Protein AF-A0A0D1W4M5-F1 (afdb_monomer_lite)

pLDDT: mean 88.67, std 14.99, range [39.12, 98.06]

Second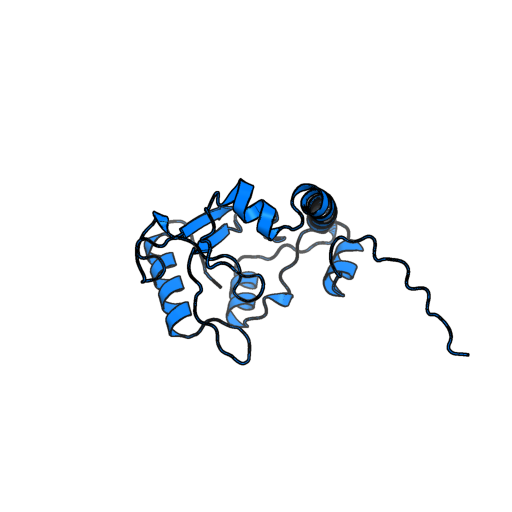ary structure (DSSP, 8-state):
-----------SSSPPPHHHHHHHHS-STT--PBPHHHHHHHHHTT-GGG----HHHHHHHHHHHHHHHHHHSSHHHHIIIIII-PPBPTT-BTTTB--B--S-SSTTS-GGGEEEEE-SS--SB-TT---EEEEESSPPPB-TTT-PBPHHHHHHHHHHHHHHPPTT------

Organism: NCBI:txid1016849

Foldseek 3Di:
DDDDPPDDPDPFLDDADPLLVVQLVDALVPDDAAEPVNVVVCVVVVVCVPFAAHNVLSVVCRVVQVVCCVVQVGPVSCCCVPPVVFDFDPPADPVNHGAGDDPDPQPPPDPNFKDKAFDPRHTRHDPPDTDIDIGGNDDADADPPPRHGDPVSLVSVVVNVVVPDDPPDDDDDD

Structure (mmCIF, N/CA/C/O backbone):
data_AF-A0A0D1W4M5-F1
#
_entry.id   AF-A0A0D1W4M5-F1
#
loop_
_atom_site.group_PDB
_atom_site.id
_atom_site.type_symbol
_atom_site.label_atom_id
_atom_site.label_alt_id
_atom_site.label_comp_id
_atom_site.label_asym_id
_atom_site.label_entity_id
_atom_site.label_seq_id
_atom_site.pdbx_PDB_ins_code
_atom_site.Cartn_x
_atom_site.Cartn_y
_atom_site.Cartn_z
_atom_site.occupancy
_atom_site.B_iso_or_equiv
_atom_site.auth_seq_id
_atom_site.auth_comp_id
_atom_site.auth_asym_id
_atom_site.auth_atom_id
_atom_site.pdbx_PDB_model_num
ATOM 1 N N . MET A 1 1 ? 9.431 45.337 -8.593 1.00 39.44 1 MET A N 1
ATOM 2 C CA . MET A 1 1 ? 8.649 44.336 -9.345 1.00 39.44 1 MET A CA 1
ATOM 3 C C . MET A 1 1 ? 9.277 42.977 -9.088 1.00 39.44 1 MET A C 1
ATOM 5 O O . MET A 1 1 ? 10.440 42.833 -9.447 1.00 39.44 1 MET A O 1
ATOM 9 N N . PRO A 1 2 ? 8.619 42.029 -8.405 1.00 40.72 2 PRO A N 1
ATOM 10 C CA . PRO A 1 2 ? 9.127 40.668 -8.315 1.00 40.72 2 PRO A CA 1
ATOM 11 C C . PRO A 1 2 ? 8.703 39.878 -9.557 1.00 40.72 2 PRO A C 1
ATOM 13 O O . PRO A 1 2 ? 7.575 40.006 -10.024 1.00 40.72 2 PRO A O 1
ATOM 16 N N . LEU A 1 3 ? 9.644 39.100 -10.086 1.00 39.44 3 LEU A N 1
ATOM 17 C CA . LEU A 1 3 ? 9.468 38.177 -11.202 1.00 39.44 3 LEU A CA 1
ATOM 18 C C . LEU A 1 3 ? 8.456 37.084 -10.835 1.00 39.44 3 LEU A C 1
ATOM 20 O O . LEU A 1 3 ? 8.655 36.356 -9.865 1.00 39.44 3 LEU A O 1
ATOM 24 N N . GLU A 1 4 ? 7.396 36.958 -11.631 1.00 40.16 4 GLU A N 1
ATOM 25 C CA . GLU A 1 4 ? 6.516 35.793 -11.613 1.00 40.16 4 GLU A CA 1
ATOM 26 C C . GLU A 1 4 ? 7.251 34.607 -12.244 1.00 40.16 4 GLU A C 1
ATOM 28 O O . GLU A 1 4 ? 7.491 34.556 -13.451 1.00 40.16 4 GLU A O 1
ATOM 33 N N . THR A 1 5 ? 7.626 33.634 -11.420 1.00 41.09 5 THR A N 1
ATOM 34 C CA . THR A 1 5 ? 8.055 32.319 -11.888 1.00 41.09 5 THR A CA 1
ATOM 35 C C . THR A 1 5 ? 6.818 31.576 -12.385 1.00 41.09 5 THR A C 1
ATOM 37 O O . THR A 1 5 ? 6.045 31.026 -11.601 1.00 41.09 5 THR A O 1
ATOM 40 N N . THR A 1 6 ? 6.610 31.558 -13.700 1.00 45.56 6 THR A N 1
ATOM 41 C CA . THR A 1 6 ? 5.604 30.715 -14.352 1.00 45.56 6 THR A CA 1
ATOM 42 C C . THR A 1 6 ? 6.001 29.248 -14.191 1.00 45.56 6 THR A C 1
ATOM 44 O O . THR A 1 6 ? 6.715 28.681 -15.019 1.00 45.56 6 THR A O 1
ATOM 47 N N . GLY A 1 7 ? 5.577 28.627 -13.093 1.00 40.00 7 GLY A N 1
ATOM 48 C CA . GLY A 1 7 ? 5.644 27.183 -12.926 1.00 40.00 7 GLY A CA 1
ATOM 49 C C . GLY A 1 7 ? 4.631 26.531 -13.859 1.00 40.00 7 GLY A C 1
ATOM 50 O O . GLY A 1 7 ? 3.427 26.645 -13.643 1.00 40.00 7 GLY A O 1
ATOM 51 N N . THR A 1 8 ? 5.103 25.853 -14.903 1.00 39.12 8 THR A N 1
ATOM 52 C CA . THR A 1 8 ? 4.283 24.921 -15.688 1.00 39.12 8 THR A CA 1
ATOM 53 C C . THR A 1 8 ? 3.542 23.986 -14.726 1.00 39.12 8 THR A C 1
ATOM 55 O O . THR A 1 8 ? 4.200 23.386 -13.870 1.00 39.12 8 THR A O 1
ATOM 58 N N . PRO A 1 9 ? 2.207 23.836 -14.821 1.00 45.19 9 PRO A N 1
ATOM 59 C CA . PRO A 1 9 ? 1.496 22.902 -13.965 1.00 45.19 9 PRO A CA 1
ATOM 60 C C . PRO A 1 9 ? 2.049 21.501 -14.230 1.00 45.19 9 PRO A C 1
ATOM 62 O O . PRO A 1 9 ? 2.034 21.023 -15.364 1.00 45.19 9 PRO A O 1
ATOM 65 N N . SER A 1 10 ? 2.580 20.864 -13.185 1.00 51.84 10 SER A N 1
ATOM 66 C CA . SER A 1 10 ? 2.983 19.460 -13.236 1.00 51.84 10 SER A CA 1
ATOM 67 C C . SER A 1 10 ? 1.799 18.647 -13.761 1.00 51.84 10 SER A C 1
ATOM 69 O O . SER A 1 10 ? 0.766 18.565 -13.103 1.00 51.84 10 SER A O 1
ATOM 71 N N . SER A 1 11 ? 1.933 18.066 -14.954 1.00 69.25 11 SER A N 1
ATOM 72 C CA . SER A 1 11 ? 0.890 17.251 -15.593 1.00 69.25 11 SER A CA 1
ATOM 73 C C . SER A 1 11 ? 0.643 15.923 -14.870 1.00 69.25 11 SER A C 1
ATOM 75 O O . SER A 1 11 ? -0.335 15.230 -15.153 1.00 69.25 11 SER A O 1
ATOM 77 N N . ALA A 1 12 ? 1.521 15.556 -13.932 1.00 78.06 12 ALA A N 1
ATOM 78 C CA . ALA A 1 12 ? 1.387 14.356 -13.128 1.00 78.06 12 ALA A CA 1
ATOM 79 C C . ALA A 1 12 ? 0.307 14.534 -12.039 1.00 78.06 12 ALA A C 1
ATOM 81 O O . ALA A 1 12 ? 0.239 15.581 -11.394 1.00 78.06 12 ALA A O 1
ATOM 82 N N . PRO A 1 13 ? -0.505 13.497 -11.757 1.00 89.62 13 PRO A N 1
ATOM 83 C CA . PRO A 1 13 ? -1.575 13.567 -10.765 1.00 89.62 13 PRO A CA 1
ATOM 84 C C . PRO A 1 13 ? -1.067 13.736 -9.332 1.00 89.62 13 PRO A C 1
ATOM 86 O O . PRO A 1 13 ? -1.870 13.958 -8.432 1.00 89.62 13 PRO A O 1
ATOM 89 N N . PHE A 1 14 ? 0.230 13.588 -9.085 1.00 90.00 14 PHE A N 1
ATOM 90 C CA . PHE A 1 14 ? 0.903 13.797 -7.807 1.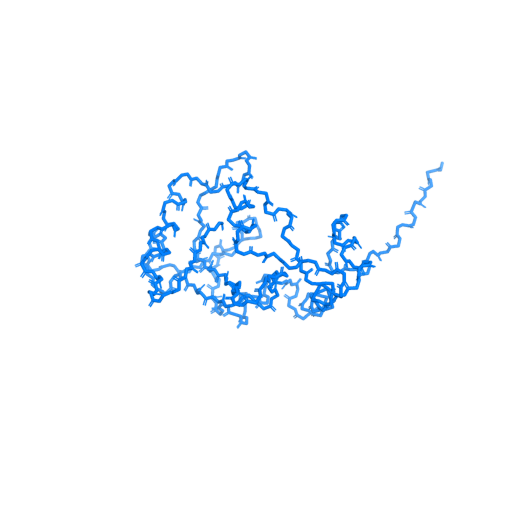00 90.00 14 PHE A CA 1
ATOM 91 C C . PHE A 1 14 ? 2.345 14.255 -8.061 1.00 90.00 14 PHE A C 1
ATOM 93 O O . PHE A 1 14 ? 2.848 14.139 -9.180 1.00 90.00 14 PHE A O 1
ATOM 100 N N . ALA A 1 15 ? 3.005 14.784 -7.029 1.00 92.56 15 ALA A N 1
ATOM 101 C CA . ALA A 1 15 ? 4.405 15.177 -7.119 1.00 92.56 15 ALA A CA 1
ATOM 102 C C . ALA A 1 15 ? 5.292 13.937 -7.295 1.00 92.56 15 ALA A C 1
ATOM 104 O O . ALA A 1 15 ? 5.259 13.032 -6.465 1.00 92.56 15 ALA A O 1
ATOM 105 N N . LEU A 1 16 ? 6.078 13.908 -8.370 1.00 93.38 16 LEU A N 1
ATOM 106 C CA . LEU A 1 16 ? 7.058 12.851 -8.604 1.00 93.38 16 LEU A CA 1
ATOM 107 C C . LEU A 1 16 ? 8.301 13.098 -7.743 1.00 93.38 16 LEU A C 1
ATOM 109 O O . LEU A 1 16 ? 8.823 14.220 -7.696 1.00 93.38 16 LEU A O 1
ATOM 113 N N . THR A 1 17 ? 8.801 12.052 -7.095 1.00 92.19 17 THR A N 1
ATOM 114 C CA . THR A 1 17 ? 10.086 12.068 -6.385 1.00 92.19 17 THR A CA 1
ATOM 115 C C . THR A 1 17 ? 11.261 12.028 -7.373 1.00 92.19 17 THR A C 1
ATOM 117 O O . THR A 1 17 ? 11.073 11.883 -8.583 1.00 92.19 17 THR A O 1
ATOM 120 N N . ALA A 1 18 ? 12.494 12.187 -6.876 1.00 93.00 18 ALA A N 1
ATOM 121 C CA . ALA A 1 18 ? 13.688 11.974 -7.702 1.00 93.00 18 ALA A CA 1
ATOM 122 C C . ALA A 1 18 ? 13.752 10.524 -8.209 1.00 93.00 18 ALA A C 1
ATOM 124 O O . ALA A 1 18 ? 13.918 10.301 -9.402 1.00 93.00 18 ALA A O 1
ATOM 125 N N . ILE A 1 19 ? 13.465 9.566 -7.323 1.00 92.25 19 ILE A N 1
ATOM 126 C CA . ILE A 1 19 ? 13.403 8.139 -7.646 1.00 92.25 19 ILE A CA 1
ATOM 127 C C . ILE A 1 19 ? 12.374 7.856 -8.746 1.00 92.25 19 ILE A C 1
ATOM 129 O O . ILE A 1 19 ? 12.673 7.110 -9.674 1.00 92.25 19 ILE A O 1
ATOM 133 N N . ASP A 1 20 ? 11.183 8.460 -8.677 1.00 94.50 20 ASP A N 1
ATOM 134 C CA . ASP A 1 20 ? 10.164 8.274 -9.718 1.00 94.50 20 ASP A CA 1
ATOM 135 C C . ASP A 1 20 ? 10.667 8.749 -11.084 1.00 94.50 20 ASP A C 1
ATOM 137 O O . ASP A 1 20 ? 10.429 8.091 -12.093 1.00 94.50 20 ASP A O 1
ATOM 141 N N . ARG A 1 21 ? 11.373 9.886 -11.130 1.00 95.50 21 ARG A N 1
ATOM 142 C CA . ARG A 1 21 ? 11.941 10.417 -12.377 1.00 95.50 21 ARG A CA 1
ATOM 143 C C . ARG A 1 21 ? 13.010 9.490 -12.949 1.00 95.50 21 ARG A C 1
ATOM 145 O O . ARG A 1 21 ? 12.976 9.234 -14.150 1.00 95.50 21 ARG A O 1
ATOM 152 N N . ASP A 1 22 ? 13.884 8.956 -12.101 1.00 95.31 22 ASP A N 1
ATOM 153 C CA . ASP A 1 22 ? 14.927 8.015 -12.519 1.00 95.31 22 ASP A CA 1
ATOM 154 C C . ASP A 1 22 ? 14.314 6.724 -13.081 1.00 95.31 22 ASP A C 1
ATOM 156 O O . ASP A 1 22 ? 14.700 6.262 -14.152 1.00 95.31 22 ASP A O 1
ATOM 160 N N . VAL A 1 23 ? 13.291 6.179 -12.412 1.00 96.38 23 VAL A N 1
ATOM 161 C CA . VAL A 1 23 ? 12.557 4.994 -12.890 1.00 96.38 23 VAL A CA 1
ATOM 162 C C . VAL A 1 23 ? 11.855 5.277 -14.218 1.00 96.38 23 VAL A C 1
ATOM 164 O O . VAL A 1 23 ? 11.873 4.442 -15.114 1.00 96.38 23 VAL A O 1
ATOM 167 N N . LEU A 1 24 ? 11.245 6.453 -14.387 1.00 96.81 24 LEU A N 1
ATOM 168 C CA . LEU A 1 24 ? 10.558 6.812 -15.633 1.00 96.81 24 LEU A CA 1
ATOM 169 C C . LEU A 1 24 ? 11.505 6.967 -16.831 1.00 96.81 24 LEU A C 1
ATOM 171 O O . LEU A 1 24 ? 11.058 6.769 -17.967 1.00 96.81 24 LEU A O 1
ATOM 175 N N . ALA A 1 25 ? 12.770 7.315 -16.581 1.00 96.81 25 ALA A N 1
ATOM 176 C CA . ALA A 1 25 ? 13.819 7.427 -17.592 1.00 96.81 25 ALA A CA 1
ATOM 177 C C . ALA A 1 25 ? 14.416 6.067 -18.009 1.00 96.81 25 ALA A C 1
ATOM 179 O O . ALA A 1 25 ? 15.118 5.999 -19.015 1.00 96.81 25 ALA A O 1
ATOM 180 N N . MET A 1 26 ? 14.121 5.000 -17.265 1.00 96.19 26 MET A N 1
ATOM 181 C CA . MET A 1 26 ? 14.622 3.644 -17.488 1.00 96.19 26 MET A CA 1
ATOM 182 C C . MET A 1 26 ? 13.713 2.838 -18.438 1.00 96.19 26 MET A C 1
ATOM 184 O O . MET A 1 26 ? 12.507 3.105 -18.555 1.00 96.19 26 MET A O 1
ATOM 188 N N . SER A 1 27 ? 14.285 1.840 -19.119 1.00 97.31 27 SER A N 1
ATOM 189 C CA . SER A 1 27 ? 13.528 0.790 -19.812 1.00 97.31 27 SER A CA 1
ATOM 190 C C . SER A 1 27 ? 13.169 -0.353 -18.850 1.00 97.31 27 SER A C 1
ATOM 192 O O . SER A 1 27 ? 13.805 -0.511 -17.813 1.00 97.31 27 SER A O 1
ATOM 194 N N . ASP A 1 28 ? 12.154 -1.162 -19.165 1.00 97.50 28 ASP A N 1
ATOM 195 C CA . ASP A 1 28 ? 11.851 -2.334 -18.328 1.00 97.50 28 ASP A CA 1
ATOM 196 C C . ASP A 1 28 ? 13.005 -3.358 -18.349 1.00 97.50 28 ASP A C 1
ATOM 198 O O . ASP A 1 28 ? 13.238 -4.013 -17.338 1.00 97.50 28 ASP A O 1
ATOM 202 N N . ASP A 1 29 ? 13.758 -3.449 -19.452 1.00 97.31 29 ASP A N 1
AT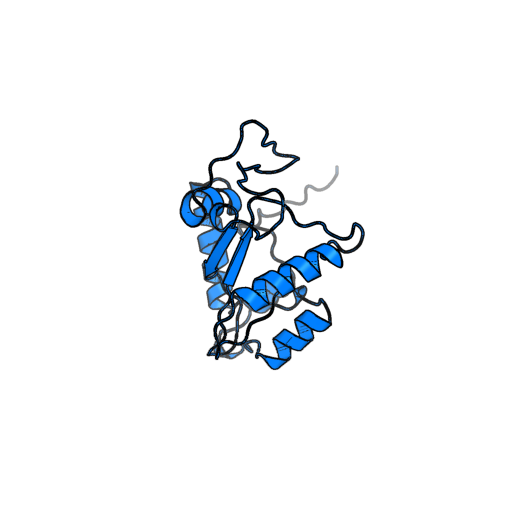OM 203 C CA . ASP A 1 29 ? 14.891 -4.377 -19.600 1.00 97.31 29 ASP A CA 1
ATOM 204 C C . ASP A 1 29 ? 16.063 -4.031 -18.663 1.00 97.31 29 ASP A C 1
ATOM 206 O O . ASP A 1 29 ? 16.799 -4.919 -18.235 1.00 97.31 29 ASP A O 1
ATOM 210 N N . ASP A 1 30 ? 16.216 -2.752 -18.308 1.00 96.50 30 ASP A N 1
ATOM 211 C CA . ASP A 1 30 ? 17.255 -2.274 -17.386 1.00 96.50 30 ASP A CA 1
ATOM 212 C C . ASP A 1 30 ? 16.813 -2.324 -15.909 1.00 96.50 30 ASP A C 1
ATOM 214 O O . ASP A 1 30 ? 17.590 -1.987 -15.009 1.00 96.50 30 ASP A O 1
ATOM 218 N N . PHE A 1 31 ? 15.559 -2.697 -15.632 1.00 97.06 31 PHE A N 1
ATOM 219 C CA . PHE A 1 31 ? 15.014 -2.687 -14.279 1.00 97.06 31 PHE A CA 1
ATOM 220 C C . PHE A 1 31 ? 15.364 -3.965 -13.511 1.00 97.06 31 PHE A C 1
ATOM 222 O O . PHE A 1 31 ? 15.075 -5.078 -13.945 1.00 97.06 31 PHE A O 1
ATOM 229 N N . HIS A 1 32 ? 15.917 -3.796 -12.307 1.00 95.88 32 HIS A N 1
ATOM 230 C CA . HIS A 1 32 ? 16.174 -4.895 -11.374 1.00 95.88 32 HIS A CA 1
ATOM 231 C C . HIS A 1 32 ? 14.971 -5.122 -10.440 1.00 95.88 32 HIS A C 1
ATOM 233 O O . HIS A 1 32 ? 14.694 -4.262 -9.594 1.00 95.88 32 HIS A O 1
ATOM 239 N N . PRO A 1 33 ? 14.243 -6.249 -10.562 1.00 96.81 33 PRO A N 1
ATOM 240 C CA . PRO A 1 33 ? 13.161 -6.577 -9.646 1.00 96.81 33 PRO A CA 1
ATOM 241 C C . PRO A 1 33 ? 13.682 -7.015 -8.277 1.00 96.81 33 PRO A C 1
ATOM 243 O O . PRO A 1 33 ? 14.589 -7.837 -8.181 1.00 96.81 33 PRO A O 1
ATOM 246 N N . GLN A 1 34 ? 13.031 -6.531 -7.218 1.00 97.12 34 GLN A N 1
ATOM 247 C CA . GLN A 1 34 ? 13.395 -6.861 -5.841 1.00 97.12 34 GLN A CA 1
ATOM 248 C C . GLN A 1 34 ? 13.170 -8.350 -5.562 1.00 97.12 34 GLN A C 1
ATOM 250 O O . GLN A 1 34 ? 12.049 -8.863 -5.682 1.00 97.12 34 GLN A O 1
ATOM 255 N N . THR A 1 35 ? 14.239 -9.039 -5.184 1.00 97.06 35 THR A N 1
ATOM 256 C CA . THR A 1 35 ? 14.220 -10.439 -4.758 1.00 97.06 35 THR A CA 1
ATOM 257 C C . THR A 1 35 ? 13.709 -10.574 -3.325 1.00 97.06 35 THR A C 1
ATOM 259 O O . THR A 1 35 ? 13.618 -9.607 -2.572 1.00 97.06 35 THR A O 1
ATOM 262 N N . TRP A 1 36 ? 13.384 -11.801 -2.917 1.00 95.56 36 TRP A N 1
ATOM 263 C CA . TRP A 1 36 ? 12.908 -12.067 -1.559 1.00 95.56 36 TRP A CA 1
ATOM 264 C C . TRP A 1 36 ? 13.932 -11.694 -0.479 1.00 95.56 36 TRP A C 1
ATOM 266 O O . TRP A 1 36 ? 13.569 -11.139 0.556 1.00 95.56 36 TRP A O 1
ATOM 276 N N . GLU A 1 37 ? 15.215 -11.959 -0.729 1.00 96.12 37 GLU A N 1
ATOM 277 C CA . GLU A 1 37 ? 16.293 -11.630 0.207 1.00 96.12 37 GLU A CA 1
ATOM 278 C C . GLU A 1 37 ? 16.486 -10.115 0.345 1.00 96.12 37 GLU A C 1
ATOM 280 O O . GLU A 1 37 ? 16.574 -9.608 1.463 1.00 96.12 37 GLU A O 1
ATOM 285 N N . GLU A 1 38 ? 16.454 -9.378 -0.769 1.00 96.19 38 GLU A N 1
ATOM 286 C CA . GLU A 1 38 ? 16.528 -7.911 -0.754 1.00 96.19 38 GLU A CA 1
ATOM 287 C C . GLU A 1 38 ? 15.333 -7.296 -0.022 1.00 96.19 38 GLU A C 1
ATOM 289 O O . GLU A 1 38 ? 15.510 -6.382 0.779 1.00 96.19 38 GLU A O 1
ATOM 294 N N . LEU A 1 39 ? 14.119 -7.825 -0.224 1.00 95.69 39 LEU A N 1
ATOM 295 C CA . LEU A 1 39 ? 12.934 -7.363 0.503 1.00 95.69 39 LEU A CA 1
ATOM 296 C C . LEU A 1 39 ? 13.084 -7.541 2.016 1.00 95.69 39 LEU A C 1
ATOM 298 O O . LEU A 1 39 ? 12.798 -6.604 2.760 1.00 95.69 39 LEU A O 1
ATOM 302 N N . LYS A 1 40 ? 13.567 -8.702 2.480 1.00 93.19 40 LYS A N 1
ATOM 303 C CA . LYS A 1 40 ? 13.826 -8.926 3.912 1.00 93.19 40 LYS A CA 1
ATOM 304 C C . LYS A 1 40 ? 14.824 -7.912 4.465 1.00 93.19 40 LYS A C 1
ATOM 306 O O . LYS A 1 40 ? 14.601 -7.381 5.551 1.00 93.19 40 LYS A O 1
ATOM 311 N N . GLN A 1 41 ? 15.885 -7.611 3.718 1.00 95.50 41 GLN A N 1
ATOM 312 C CA . GLN A 1 41 ? 16.867 -6.607 4.123 1.00 95.50 41 GLN A CA 1
ATOM 313 C C . GLN A 1 41 ? 16.254 -5.199 4.183 1.00 95.50 41 GLN A C 1
ATOM 315 O O . GLN A 1 41 ? 16.397 -4.513 5.192 1.00 95.50 41 GLN A O 1
ATOM 320 N N . ILE A 1 42 ? 15.513 -4.790 3.149 1.00 93.88 42 ILE A N 1
ATOM 321 C CA . ILE A 1 42 ? 14.838 -3.485 3.085 1.00 93.88 42 ILE A CA 1
ATOM 322 C C . ILE A 1 42 ? 13.894 -3.289 4.277 1.00 93.88 42 ILE A C 1
ATOM 324 O O . ILE A 1 42 ? 13.864 -2.207 4.870 1.00 93.88 42 ILE A O 1
ATOM 328 N N . ILE A 1 43 ? 13.132 -4.329 4.627 1.00 89.81 43 ILE A N 1
ATOM 329 C CA . ILE A 1 43 ? 12.210 -4.315 5.767 1.00 89.81 43 ILE A CA 1
ATOM 330 C C . ILE A 1 43 ? 12.990 -4.228 7.083 1.00 89.81 43 ILE A C 1
ATOM 332 O O . ILE A 1 43 ? 12.672 -3.381 7.915 1.00 89.81 43 ILE A O 1
ATOM 336 N N . ALA A 1 44 ? 14.038 -5.040 7.256 1.00 89.44 44 ALA A N 1
ATOM 337 C CA . ALA A 1 44 ? 14.873 -5.023 8.459 1.00 89.44 44 ALA A CA 1
ATOM 338 C C . ALA A 1 44 ? 15.546 -3.657 8.696 1.00 89.44 44 ALA A C 1
ATOM 340 O O . ALA A 1 44 ? 15.693 -3.221 9.837 1.00 89.44 44 ALA A O 1
ATOM 341 N N . GLU A 1 45 ? 15.916 -2.956 7.624 1.00 90.69 45 GLU A N 1
ATOM 342 C CA . GLU A 1 45 ? 16.506 -1.613 7.673 1.00 90.69 45 GLU A CA 1
ATOM 343 C C . GLU A 1 45 ? 15.455 -0.490 7.771 1.00 90.69 45 GLU A C 1
ATOM 345 O O . GLU A 1 45 ? 15.811 0.683 7.921 1.00 90.69 45 GLU A O 1
ATOM 350 N N . ASN A 1 46 ? 14.162 -0.823 7.685 1.00 86.75 46 ASN A N 1
ATOM 351 C CA . ASN A 1 46 ? 13.051 0.121 7.544 1.00 86.75 46 ASN A CA 1
ATOM 352 C C . ASN A 1 46 ? 13.301 1.158 6.422 1.00 86.75 46 ASN A C 1
ATOM 354 O O . ASN A 1 46 ? 13.007 2.350 6.555 1.00 86.75 46 ASN A O 1
ATOM 358 N N . ASN A 1 47 ? 13.881 0.709 5.304 1.00 90.12 47 ASN A N 1
ATOM 359 C CA . ASN A 1 47 ? 14.233 1.546 4.156 1.00 90.12 47 ASN A CA 1
ATOM 360 C C . ASN A 1 47 ? 13.218 1.395 3.014 1.00 90.12 47 ASN A C 1
ATOM 362 O O . ASN A 1 47 ? 13.565 1.218 1.847 1.00 90.12 47 ASN A O 1
ATOM 366 N N . LEU A 1 48 ? 11.929 1.490 3.338 1.00 90.25 48 LEU A N 1
ATOM 367 C CA . LEU A 1 48 ? 10.836 1.265 2.381 1.00 90.25 48 LEU A CA 1
ATOM 368 C C . LEU A 1 48 ? 10.857 2.233 1.182 1.00 90.25 48 LEU A C 1
ATOM 370 O O . LEU A 1 48 ? 10.224 1.974 0.161 1.00 90.25 48 LEU A O 1
ATOM 374 N N . SER A 1 49 ? 11.611 3.332 1.286 1.00 88.94 49 SER A N 1
ATOM 375 C CA . SER A 1 49 ? 11.767 4.348 0.240 1.00 88.94 49 SER A CA 1
ATOM 376 C C . SER A 1 49 ? 12.370 3.820 -1.069 1.00 88.94 49 SER A C 1
ATOM 378 O O . SER A 1 49 ? 12.175 4.430 -2.122 1.00 88.94 49 SER A O 1
ATOM 380 N N . VAL A 1 50 ? 13.080 2.686 -1.030 1.00 91.75 50 VAL A N 1
ATOM 381 C CA . VAL A 1 50 ? 13.711 2.086 -2.218 1.00 91.75 50 VAL A CA 1
ATOM 382 C C . VAL A 1 50 ? 12.779 1.161 -2.999 1.00 91.75 50 VAL A C 1
ATOM 384 O O . VAL A 1 50 ? 13.137 0.730 -4.097 1.00 91.75 50 VAL A O 1
ATOM 387 N N . LEU A 1 51 ? 11.592 0.855 -2.462 1.00 94.31 51 LEU A N 1
ATOM 388 C CA . LEU A 1 51 ? 10.603 0.017 -3.130 1.00 94.31 51 LEU A CA 1
ATOM 389 C C . LEU A 1 51 ? 9.988 0.780 -4.307 1.00 94.31 51 LEU A C 1
ATOM 391 O O . LEU A 1 51 ? 9.264 1.763 -4.145 1.00 94.31 51 LEU A O 1
ATOM 395 N N . LYS A 1 52 ? 10.295 0.313 -5.516 1.00 95.12 52 LYS A N 1
ATOM 396 C CA . LYS A 1 52 ? 9.919 0.951 -6.784 1.00 95.12 52 LYS A CA 1
ATOM 397 C C . LYS A 1 52 ? 8.963 0.063 -7.565 1.00 95.12 52 LYS A C 1
ATOM 399 O O . LYS A 1 52 ? 8.841 -1.128 -7.297 1.00 95.12 52 LYS A O 1
ATOM 404 N N . ARG A 1 53 ? 8.289 0.643 -8.554 1.00 96.69 53 ARG A N 1
ATOM 405 C CA . ARG A 1 53 ? 7.522 -0.100 -9.566 1.00 96.69 53 ARG A CA 1
ATOM 406 C C . ARG A 1 53 ? 8.373 -0.290 -10.814 1.00 96.69 53 ARG A C 1
ATOM 408 O O . ARG A 1 53 ? 9.267 0.521 -11.049 1.00 96.69 53 ARG A O 1
ATOM 415 N N . TRP A 1 54 ? 8.043 -1.293 -11.624 1.00 97.50 54 TRP A N 1
ATOM 416 C CA . TRP A 1 54 ? 8.560 -1.380 -12.990 1.00 97.50 54 TRP A CA 1
ATOM 417 C C . TRP A 1 54 ? 8.327 -0.053 -13.736 1.00 97.50 54 TRP A C 1
ATOM 419 O O . TRP A 1 54 ? 7.277 0.572 -13.522 1.00 97.50 54 TRP A O 1
ATOM 429 N N . PRO A 1 55 ? 9.236 0.392 -14.623 1.00 98.00 55 PRO A N 1
ATOM 430 C CA . PRO A 1 55 ? 9.061 1.631 -15.380 1.00 98.00 55 PRO A CA 1
ATOM 431 C C . PRO A 1 55 ? 7.726 1.695 -16.134 1.00 98.00 55 PRO A C 1
ATOM 433 O O . PRO A 1 55 ? 7.028 2.715 -16.082 1.00 98.00 55 PRO A O 1
ATOM 436 N N . SER A 1 56 ? 7.309 0.608 -16.789 1.00 97.88 56 SER A N 1
ATOM 437 C CA . SER A 1 56 ? 6.007 0.532 -17.465 1.00 97.88 56 SER A CA 1
ATOM 438 C C . SER A 1 56 ? 4.816 0.539 -16.502 1.00 97.88 56 SER A C 1
ATOM 440 O O . SER A 1 56 ? 3.780 1.135 -16.817 1.00 97.88 56 SER A O 1
ATOM 442 N N . ASP A 1 57 ? 4.936 -0.077 -15.325 1.00 97.88 57 ASP A N 1
ATOM 443 C CA . ASP A 1 57 ? 3.898 -0.041 -14.289 1.00 97.88 57 ASP A CA 1
ATOM 444 C C . ASP A 1 57 ? 3.763 1.355 -13.687 1.00 97.88 57 ASP A C 1
ATOM 446 O O . ASP A 1 57 ? 2.644 1.823 -13.494 1.00 97.88 57 ASP A O 1
ATOM 450 N N . LEU A 1 58 ? 4.869 2.068 -13.452 1.00 97.69 58 LEU A N 1
ATOM 451 C CA . LEU A 1 58 ? 4.833 3.441 -12.950 1.00 97.69 58 LEU A CA 1
ATOM 452 C C . LEU A 1 58 ? 4.143 4.382 -13.948 1.00 97.69 58 LEU A C 1
ATOM 454 O O . LEU A 1 58 ? 3.284 5.174 -13.554 1.00 97.69 58 LEU A O 1
ATOM 458 N N . LYS A 1 59 ? 4.438 4.255 -15.250 1.00 97.69 59 LYS A N 1
ATOM 459 C CA . LYS A 1 59 ? 3.757 5.014 -16.320 1.00 97.69 59 LYS A CA 1
ATOM 460 C C . LYS A 1 59 ? 2.249 4.745 -16.323 1.00 97.69 59 LYS A C 1
ATOM 462 O O . LYS A 1 59 ? 1.445 5.681 -16.361 1.00 97.69 59 LYS A O 1
ATOM 467 N N . ARG A 1 60 ? 1.856 3.471 -16.239 1.00 98.06 60 ARG A N 1
ATOM 468 C CA . ARG A 1 60 ? 0.447 3.057 -16.176 1.00 98.06 60 ARG A CA 1
ATOM 469 C C . ARG A 1 60 ? -0.236 3.549 -14.895 1.00 98.06 60 ARG A C 1
ATOM 471 O O . ARG A 1 60 ? -1.348 4.068 -14.976 1.00 98.06 60 ARG A O 1
ATOM 478 N N . TYR A 1 61 ? 0.445 3.484 -13.754 1.00 97.75 61 TYR A N 1
ATOM 479 C CA . TYR A 1 61 ? -0.052 3.961 -12.464 1.00 97.75 61 TYR A CA 1
ATOM 480 C C . TYR A 1 61 ? -0.292 5.470 -12.463 1.00 97.75 61 TYR A C 1
ATOM 482 O O . TYR A 1 61 ? -1.315 5.930 -11.956 1.00 97.75 61 TYR A O 1
ATOM 490 N N . ILE A 1 62 ? 0.616 6.249 -13.058 1.00 97.56 62 ILE A N 1
ATOM 491 C CA . ILE A 1 62 ? 0.461 7.699 -13.228 1.00 97.56 62 ILE A CA 1
ATOM 492 C C . ILE A 1 62 ? -0.785 7.999 -14.064 1.00 97.56 62 ILE A C 1
ATOM 494 O O . ILE A 1 62 ? -1.635 8.779 -13.635 1.00 97.56 62 ILE A O 1
ATOM 498 N N . LYS A 1 63 ? -0.946 7.344 -15.220 1.00 97.56 63 LYS A N 1
ATOM 499 C CA . LYS A 1 63 ? -2.135 7.529 -16.064 1.00 97.56 63 LYS A CA 1
ATOM 500 C C . LYS A 1 63 ? -3.421 7.178 -15.308 1.00 97.56 63 LYS A C 1
ATOM 502 O O . LYS A 1 63 ? -4.326 8.007 -15.212 1.00 97.56 63 LYS A O 1
ATOM 507 N N . TRP A 1 64 ? -3.467 5.989 -14.710 1.00 97.88 64 TRP A N 1
ATOM 508 C CA . TRP A 1 64 ? -4.615 5.522 -13.936 1.00 97.88 64 TRP A CA 1
ATOM 509 C C . TRP A 1 64 ? -4.936 6.445 -12.759 1.00 97.88 64 TRP A C 1
ATOM 511 O O . TRP A 1 64 ? -6.102 6.725 -12.488 1.00 97.88 64 TRP A O 1
ATOM 521 N N . SER A 1 65 ? -3.918 6.968 -12.074 1.00 97.25 65 SER A N 1
ATOM 522 C CA . SER A 1 65 ? -4.101 7.884 -10.948 1.00 97.25 65 SER A CA 1
ATOM 523 C C . SER A 1 65 ? -4.753 9.194 -11.387 1.00 97.25 65 SER A C 1
ATOM 525 O O . SER A 1 65 ? -5.599 9.719 -10.666 1.00 97.25 65 SER A O 1
ATOM 527 N N . ALA A 1 66 ? -4.399 9.722 -12.563 1.00 97.00 66 ALA A N 1
ATOM 528 C CA . ALA A 1 66 ? -5.019 10.928 -13.109 1.00 97.00 66 ALA A CA 1
ATOM 529 C C . ALA A 1 66 ? -6.497 10.699 -13.452 1.00 97.00 66 ALA A C 1
ATOM 531 O O . ALA A 1 66 ? -7.360 11.482 -13.048 1.00 97.00 66 ALA A O 1
ATOM 532 N N . GLU A 1 67 ? -6.800 9.589 -14.124 1.00 97.44 67 GLU A N 1
ATOM 533 C CA . GLU A 1 67 ? -8.168 9.192 -14.473 1.00 97.44 67 GLU A CA 1
ATOM 534 C C . GLU A 1 67 ? -9.017 8.939 -13.216 1.00 97.44 67 GLU A C 1
ATOM 536 O O . GLU A 1 67 ? -10.135 9.443 -13.092 1.00 97.44 67 GLU A O 1
ATOM 541 N N . THR A 1 68 ? -8.448 8.250 -12.226 1.00 97.69 68 THR A N 1
ATOM 542 C CA . THR A 1 68 ? -9.103 7.946 -10.949 1.00 97.69 68 THR A CA 1
ATOM 543 C C . THR A 1 68 ? -9.386 9.210 -10.149 1.00 97.69 68 THR A C 1
ATOM 545 O O . THR A 1 68 ? -10.490 9.375 -9.630 1.00 97.69 68 THR A O 1
ATOM 548 N N . LYS A 1 69 ? -8.435 10.149 -10.070 1.00 96.38 69 LYS A N 1
ATOM 549 C CA . LYS A 1 69 ? -8.664 11.440 -9.401 1.00 96.38 69 LYS A CA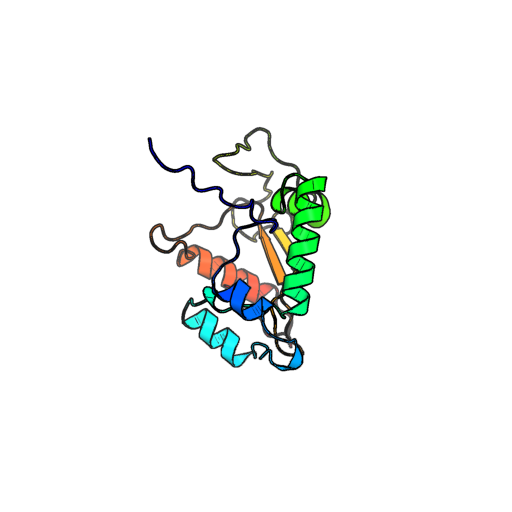 1
ATOM 550 C C . LYS A 1 69 ? -9.762 12.243 -10.090 1.00 96.38 69 LYS A C 1
ATOM 552 O O . LYS A 1 69 ? -10.596 12.816 -9.397 1.00 96.38 69 LYS A O 1
ATOM 557 N N . LYS A 1 70 ? -9.824 12.228 -11.424 1.00 96.50 70 LYS A N 1
ATOM 558 C CA . LYS A 1 70 ? -10.903 12.881 -12.178 1.00 96.50 70 LYS A CA 1
ATOM 559 C C . LYS A 1 70 ? -12.278 12.273 -11.869 1.00 96.50 70 LYS A C 1
ATOM 561 O O . LYS A 1 70 ? -13.238 13.018 -11.717 1.00 96.50 70 LYS A O 1
ATOM 566 N N . ALA A 1 71 ? -12.375 10.947 -11.763 1.00 97.50 71 ALA A N 1
ATOM 567 C CA . ALA A 1 71 ? -13.650 10.257 -11.546 1.00 97.50 71 ALA A CA 1
ATOM 568 C C . ALA A 1 71 ? -14.105 10.220 -10.071 1.00 97.50 71 ALA A C 1
ATOM 570 O O . ALA A 1 71 ? -15.298 10.292 -9.787 1.00 97.50 71 ALA A O 1
ATOM 571 N N . TYR A 1 72 ? -13.170 10.126 -9.122 1.00 96.38 72 TYR A N 1
ATOM 572 C CA . TYR A 1 72 ? -13.464 9.871 -7.703 1.00 96.38 72 TYR A CA 1
ATOM 573 C C . TYR A 1 72 ? -13.029 11.002 -6.760 1.00 96.38 72 TYR A C 1
ATOM 575 O O . TYR A 1 72 ? -13.250 10.923 -5.546 1.00 96.38 72 TYR A O 1
ATOM 583 N N . GLY A 1 73 ? -12.379 12.043 -7.282 1.00 94.88 73 GLY A N 1
ATOM 584 C CA . GLY A 1 73 ? -11.760 13.133 -6.522 1.00 94.88 73 GLY A CA 1
ATOM 585 C C . GLY A 1 73 ? -10.418 12.753 -5.887 1.00 94.88 73 GLY A C 1
ATOM 586 O O . GLY A 1 73 ? -9.519 13.583 -5.790 1.00 94.88 73 GLY A O 1
ATOM 587 N N . SER A 1 74 ? -10.237 11.494 -5.478 1.00 93.56 74 SER A N 1
ATOM 588 C CA . SER A 1 74 ? -8.980 10.991 -4.919 1.00 93.56 74 SER A CA 1
ATOM 589 C C . SER A 1 74 ? -8.853 9.471 -5.070 1.00 93.56 74 SER A C 1
ATOM 591 O O . SER A 1 74 ? -9.853 8.757 -5.172 1.00 93.56 74 SER A O 1
ATOM 593 N N . VAL A 1 75 ? -7.617 8.959 -5.044 1.00 94.12 75 VAL A N 1
ATOM 594 C CA . VAL A 1 75 ? -7.357 7.508 -5.006 1.00 94.12 75 VAL A CA 1
ATOM 595 C C . VAL A 1 75 ? -7.935 6.863 -3.732 1.00 94.12 75 VAL A C 1
ATOM 597 O O . VAL A 1 75 ? -8.625 5.854 -3.866 1.00 94.12 75 VAL A O 1
ATOM 600 N N . PRO A 1 76 ? -7.784 7.438 -2.516 1.00 92.94 76 PRO A N 1
ATOM 601 C CA . PRO A 1 76 ? -8.456 6.909 -1.324 1.00 92.94 76 PRO A CA 1
ATOM 602 C C . PRO A 1 76 ? -9.983 6.800 -1.460 1.00 92.94 76 PRO A C 1
ATOM 604 O O . PRO A 1 76 ? -10.574 5.824 -0.998 1.00 92.94 76 PRO A O 1
ATOM 607 N N . ASN A 1 77 ? -10.636 7.752 -2.139 1.00 94.19 77 ASN A N 1
ATOM 608 C CA . ASN A 1 77 ? -12.076 7.675 -2.400 1.00 94.19 77 ASN A CA 1
ATOM 609 C C . ASN A 1 77 ? -12.435 6.504 -3.316 1.00 94.19 77 ASN A C 1
ATOM 611 O O . ASN A 1 77 ? -13.420 5.817 -3.041 1.00 94.19 77 ASN A O 1
ATOM 615 N N . PHE A 1 78 ? -11.652 6.274 -4.375 1.00 97.00 78 PHE A N 1
ATOM 616 C CA . PHE A 1 78 ? -11.805 5.103 -5.238 1.00 97.00 78 PHE A CA 1
ATOM 617 C C . PHE A 1 78 ? -11.642 3.809 -4.441 1.00 97.00 78 PHE A C 1
ATOM 619 O O . PHE A 1 78 ? -12.536 2.969 -4.459 1.00 97.00 78 PHE A O 1
ATOM 626 N N . VAL A 1 79 ? -10.554 3.673 -3.675 1.00 96.69 79 VAL A N 1
ATOM 627 C CA . VAL A 1 79 ? -10.294 2.470 -2.873 1.00 96.69 79 VAL A CA 1
ATOM 628 C C . VAL A 1 79 ? -11.451 2.209 -1.913 1.00 96.69 79 VAL A C 1
ATOM 630 O O . VAL A 1 79 ? -11.989 1.103 -1.878 1.00 96.69 79 VAL A O 1
ATOM 633 N N . ARG A 1 80 ? -11.911 3.231 -1.187 1.00 95.19 80 ARG A N 1
ATOM 634 C CA . ARG A 1 80 ? -13.051 3.087 -0.279 1.00 95.19 80 ARG A CA 1
ATOM 635 C C . ARG A 1 80 ? -14.325 2.655 -1.007 1.00 95.19 80 ARG A C 1
ATOM 637 O O . ARG A 1 80 ? -15.010 1.761 -0.517 1.00 95.19 80 ARG A O 1
ATOM 644 N N . LYS A 1 81 ? -14.670 3.305 -2.124 1.00 95.75 81 LYS A N 1
ATOM 645 C CA . LYS A 1 81 ? -15.936 3.076 -2.840 1.00 95.75 81 LYS A CA 1
ATOM 646 C C . LYS A 1 81 ? -15.947 1.756 -3.608 1.00 95.75 81 LYS A C 1
ATOM 648 O O . LYS A 1 81 ? -16.913 1.015 -3.491 1.00 95.75 81 LYS A O 1
ATOM 653 N N . GLU A 1 82 ? -14.883 1.455 -4.343 1.00 97.19 82 GLU A N 1
ATOM 654 C CA . GLU A 1 82 ? -14.848 0.339 -5.295 1.00 97.19 82 GLU A CA 1
ATOM 655 C C . GLU A 1 82 ? -14.219 -0.924 -4.706 1.00 97.19 82 GLU A C 1
ATOM 657 O O . GLU A 1 82 ? -14.707 -2.030 -4.940 1.00 97.19 82 GLU A O 1
ATOM 662 N N . ARG A 1 83 ? -13.155 -0.775 -3.907 1.00 97.00 83 ARG A N 1
ATOM 663 C CA . ARG A 1 83 ? -12.390 -1.916 -3.376 1.00 97.00 83 ARG A CA 1
ATOM 664 C C . ARG A 1 83 ? -12.913 -2.360 -2.013 1.00 97.00 83 ARG A C 1
ATOM 666 O O . ARG A 1 83 ? -13.295 -3.514 -1.821 1.00 97.00 83 ARG A O 1
ATOM 673 N N . LEU A 1 84 ? -12.972 -1.434 -1.059 1.00 97.06 84 LEU A N 1
ATOM 674 C CA . LEU A 1 84 ? -13.354 -1.739 0.321 1.00 97.06 84 LEU A CA 1
ATOM 675 C C . LEU A 1 84 ? -14.867 -1.795 0.506 1.00 97.06 84 LEU A C 1
ATOM 677 O O . LEU A 1 84 ? -15.353 -2.632 1.264 1.00 97.06 84 LEU A O 1
ATOM 681 N N . LYS A 1 85 ? -15.619 -0.952 -0.206 1.00 96.69 85 LYS A N 1
ATOM 682 C CA . LYS A 1 85 ? -17.078 -0.804 -0.075 1.00 96.69 85 LYS A CA 1
ATOM 683 C C . LYS A 1 85 ? -17.523 -0.524 1.368 1.00 96.69 85 LYS A C 1
ATOM 685 O O . LYS A 1 85 ? -18.608 -0.918 1.782 1.00 96.69 85 LYS A O 1
ATOM 690 N N . TRP A 1 86 ? -16.676 0.148 2.148 1.00 96.50 86 TRP A N 1
ATOM 691 C CA . TRP A 1 86 ? -16.985 0.510 3.529 1.00 96.50 86 TRP A CA 1
ATOM 692 C C . TRP A 1 86 ? -17.756 1.831 3.605 1.00 96.50 86 TRP A C 1
ATOM 694 O O . TRP A 1 86 ? -17.426 2.823 2.938 1.00 96.50 86 TRP A O 1
ATOM 704 N N . VAL A 1 87 ? -18.781 1.842 4.457 1.00 95.19 87 VAL A N 1
ATOM 705 C CA . VAL A 1 87 ? -19.630 3.008 4.715 1.00 95.19 87 VAL A CA 1
ATOM 706 C C . VAL A 1 87 ? -18.986 3.873 5.791 1.00 95.19 87 VAL A C 1
ATOM 708 O O . VAL A 1 87 ? -18.723 3.407 6.898 1.00 95.19 87 VAL A O 1
ATOM 711 N N . THR A 1 88 ? -18.723 5.135 5.456 1.00 94.94 88 THR A N 1
ATOM 712 C CA . THR A 1 88 ? -18.175 6.117 6.395 1.00 94.94 88 THR A CA 1
ATOM 713 C C . THR A 1 88 ? -19.217 6.533 7.419 1.00 94.94 88 THR A C 1
ATOM 715 O O . THR A 1 88 ? -20.367 6.795 7.063 1.00 94.94 88 THR A O 1
ATOM 718 N N . LEU A 1 89 ? -18.798 6.668 8.671 1.00 95.19 89 LEU A N 1
ATOM 719 C CA . LEU A 1 89 ? -19.625 7.215 9.738 1.00 95.19 89 LEU A CA 1
ATOM 720 C C . LEU A 1 89 ? -19.781 8.739 9.590 1.00 95.19 89 LEU A C 1
ATOM 722 O O . LEU A 1 89 ? -18.846 9.389 9.111 1.00 95.19 89 LEU A O 1
ATOM 726 N N . PRO A 1 90 ? -20.892 9.330 10.076 1.00 94.75 90 PRO A N 1
ATOM 727 C CA . PRO A 1 90 ? -21.083 10.786 10.103 1.00 94.75 90 PRO A CA 1
ATOM 728 C C . PRO A 1 90 ? -19.994 11.551 10.869 1.00 94.75 90 PRO A C 1
ATOM 730 O O . PRO A 1 90 ? -19.777 12.728 10.621 1.00 94.75 90 PRO A O 1
ATOM 733 N N . SER A 1 91 ? -19.289 10.877 11.782 1.00 92.81 91 SER A N 1
ATOM 734 C CA . SER A 1 91 ? -18.166 11.423 12.553 1.00 92.81 91 SER A CA 1
ATOM 735 C C . SER A 1 91 ? -16.837 11.481 11.784 1.00 92.81 91 SER A C 1
ATOM 737 O O . SER A 1 91 ? -15.807 11.812 12.376 1.00 92.81 91 SER A O 1
ATOM 739 N N . SER A 1 92 ? -16.835 11.121 10.497 1.00 91.75 92 SER A N 1
ATOM 740 C CA . SER A 1 92 ? -15.669 11.255 9.619 1.00 91.75 92 SER A CA 1
ATOM 741 C C . SER A 1 92 ? -15.453 12.725 9.271 1.00 91.75 92 SER A C 1
ATOM 743 O O . SER A 1 92 ? -16.373 13.379 8.781 1.00 91.75 92 SER A O 1
ATOM 745 N N . THR A 1 93 ? -14.238 13.231 9.461 1.00 89.00 93 THR A N 1
ATOM 746 C CA . THR A 1 93 ? -13.871 14.606 9.084 1.00 89.00 93 THR A CA 1
ATOM 747 C C . THR A 1 93 ? -12.634 14.598 8.187 1.00 89.00 93 THR A C 1
ATOM 749 O O . THR A 1 93 ? -11.894 13.611 8.199 1.00 89.00 93 THR A O 1
ATOM 752 N N . PRO A 1 94 ? -12.366 15.660 7.407 1.00 86.06 94 PRO A N 1
ATOM 753 C CA . PRO A 1 94 ? -11.122 15.764 6.645 1.00 86.06 94 PRO A CA 1
ATOM 754 C C . PRO A 1 94 ? -9.862 15.613 7.513 1.00 86.06 94 PRO A C 1
ATOM 756 O O . PRO A 1 94 ? -8.896 14.995 7.077 1.00 86.06 94 PRO A O 1
ATOM 759 N N . GLU A 1 95 ? -9.892 16.107 8.754 1.00 86.19 95 GLU A N 1
ATOM 760 C CA . GLU A 1 95 ? -8.761 16.093 9.693 1.00 86.19 95 GLU A CA 1
ATOM 761 C C . GLU A 1 95 ? -8.540 14.703 10.300 1.00 86.19 95 GLU A C 1
ATOM 763 O O . GLU A 1 95 ? -7.411 14.229 10.404 1.00 86.19 95 GLU A O 1
ATOM 768 N N . SER A 1 96 ? -9.622 14.023 10.693 1.00 83.38 96 SER A N 1
ATOM 769 C CA . SER A 1 96 ? -9.549 12.688 11.305 1.00 83.38 96 SER A CA 1
ATOM 770 C C . SER A 1 96 ? -9.550 11.545 10.283 1.00 83.38 96 SER A C 1
ATOM 772 O O . SER A 1 96 ? -9.249 10.398 10.627 1.00 83.38 96 SER A O 1
ATOM 774 N N . GLY A 1 97 ? -9.838 11.843 9.016 1.00 86.75 97 GLY A N 1
ATOM 775 C CA . GLY A 1 97 ? -10.026 10.858 7.958 1.00 86.75 97 GLY A CA 1
ATOM 776 C C . GLY A 1 97 ? -11.345 10.078 8.082 1.00 86.75 97 GLY A C 1
ATOM 777 O O . GLY A 1 97 ? -12.188 10.366 8.940 1.00 86.75 97 GLY A O 1
ATOM 778 N N . PRO A 1 98 ? -11.562 9.080 7.206 1.00 91.25 98 PRO A N 1
ATOM 779 C CA . PRO A 1 98 ? -12.765 8.261 7.249 1.00 91.25 98 PRO A CA 1
ATOM 780 C C . PRO A 1 98 ? -12.779 7.370 8.497 1.00 91.25 98 PRO A C 1
ATOM 782 O O . PRO A 1 98 ? -11.799 6.692 8.799 1.00 91.25 98 PRO A O 1
ATOM 785 N N . LYS A 1 99 ? -13.920 7.341 9.188 1.00 93.81 99 LYS A N 1
ATOM 786 C CA . LYS A 1 99 ? -14.211 6.410 10.284 1.00 93.81 99 LYS A CA 1
ATOM 787 C C . LYS A 1 99 ? -15.260 5.406 9.834 1.00 93.81 99 LYS A C 1
ATOM 789 O O . LYS A 1 99 ? -16.163 5.751 9.070 1.00 93.81 99 LYS A O 1
ATOM 794 N N . PHE A 1 100 ? -15.171 4.181 10.330 1.00 96.12 100 PHE A N 1
ATOM 795 C CA . PHE A 1 100 ? -16.056 3.084 9.945 1.00 96.12 100 PHE A CA 1
ATOM 796 C C . PHE A 1 100 ? -16.634 2.404 11.186 1.00 96.12 100 PHE A C 1
ATOM 798 O O . PHE A 1 100 ? -16.026 2.436 12.253 1.00 96.12 100 PHE A O 1
ATOM 805 N N . ALA A 1 101 ? -17.808 1.787 11.051 1.00 96.62 101 ALA A N 1
ATOM 806 C CA . ALA A 1 101 ? -18.355 0.949 12.112 1.00 96.62 101 ALA A CA 1
ATOM 807 C C . ALA A 1 101 ? -17.491 -0.310 12.277 1.00 96.62 101 ALA A C 1
ATOM 809 O O . ALA A 1 101 ? -17.348 -1.084 11.321 1.00 96.62 101 ALA A O 1
ATOM 810 N N . ILE A 1 102 ? -16.950 -0.492 13.482 1.00 97.19 102 ILE A N 1
ATOM 811 C CA . ILE A 1 102 ? -16.176 -1.668 13.885 1.00 97.19 102 ILE A CA 1
ATOM 812 C C . ILE A 1 102 ? -17.051 -2.639 14.683 1.00 97.19 102 ILE A C 1
ATOM 814 O O . ILE A 1 102 ? -17.981 -2.222 15.378 1.00 97.19 102 ILE A O 1
ATOM 818 N N . LYS A 1 103 ? -16.775 -3.932 14.549 1.00 97.75 103 LYS A N 1
ATOM 819 C CA . LYS A 1 103 ? -17.364 -5.028 15.321 1.00 97.75 103 LYS A CA 1
ATOM 820 C C . LYS A 1 103 ? -16.561 -5.332 16.576 1.00 97.75 103 LYS A C 1
ATOM 822 O O . LYS A 1 103 ? -17.167 -5.607 17.609 1.00 97.75 103 LYS A O 1
ATOM 827 N N . ASN A 1 104 ? -15.238 -5.220 16.504 1.00 96.75 104 ASN A N 1
ATOM 828 C CA . ASN A 1 104 ? -14.344 -5.468 17.626 1.00 96.75 104 ASN A CA 1
ATOM 829 C C . ASN A 1 104 ? -13.351 -4.301 17.781 1.00 96.75 104 ASN A C 1
ATOM 831 O O . ASN A 1 104 ? -12.820 -3.838 16.775 1.00 96.75 104 ASN A O 1
ATOM 835 N N . PRO A 1 105 ? -13.110 -3.781 19.002 1.00 94.25 105 PRO A N 1
ATOM 836 C CA . PRO A 1 105 ? -12.107 -2.739 19.239 1.00 94.25 105 PRO A CA 1
ATOM 837 C C . PRO A 1 105 ? -10.655 -3.226 19.136 1.00 94.25 105 PRO A C 1
ATOM 839 O O . PRO A 1 105 ? -9.762 -2.390 19.037 1.00 94.25 105 PRO A O 1
ATOM 842 N N . VAL A 1 106 ? -10.407 -4.537 19.161 1.00 93.75 106 VAL A N 1
ATOM 843 C CA . VAL A 1 106 ? -9.064 -5.109 19.007 1.00 93.75 106 VAL A CA 1
ATOM 844 C C . VAL A 1 106 ? -8.744 -5.265 17.512 1.00 93.75 106 VAL A C 1
ATOM 846 O O . VAL A 1 106 ? -9.513 -5.930 16.808 1.00 93.75 106 VAL A O 1
ATOM 849 N N . PRO A 1 107 ? -7.631 -4.694 17.003 1.00 94.88 107 PRO A N 1
ATOM 850 C CA . PRO A 1 107 ? -7.205 -4.895 15.620 1.00 94.88 107 PRO A CA 1
ATOM 851 C C . PRO A 1 107 ? -7.143 -6.373 15.245 1.00 94.88 107 PRO A C 1
ATOM 853 O O . PRO A 1 107 ? -6.702 -7.199 16.036 1.00 94.88 107 PRO A O 1
ATOM 856 N N . PHE A 1 108 ? -7.599 -6.692 14.031 1.00 94.69 108 PHE A N 1
ATOM 857 C CA . PHE A 1 108 ? -7.615 -8.045 13.457 1.00 94.69 108 PHE A CA 1
ATOM 858 C C . PHE A 1 108 ? -8.521 -9.083 14.141 1.00 94.69 108 PHE A C 1
ATOM 860 O O . PHE A 1 108 ? -8.648 -10.191 13.628 1.00 94.69 108 PHE A O 1
ATOM 867 N N . ALA A 1 109 ? -9.196 -8.749 15.243 1.00 94.56 109 ALA A N 1
ATOM 868 C CA . ALA A 1 109 ? -9.985 -9.718 16.005 1.00 94.56 109 ALA A CA 1
ATOM 869 C C . ALA A 1 109 ? -11.344 -10.092 15.373 1.00 94.56 109 ALA A C 1
ATOM 871 O O . ALA A 1 109 ? -11.994 -11.022 15.844 1.00 94.56 109 ALA A O 1
ATOM 872 N N . ASP A 1 110 ? -11.795 -9.376 14.338 1.00 96.12 110 ASP A N 1
ATOM 873 C CA . ASP A 1 110 ? -13.021 -9.685 13.591 1.00 96.12 110 ASP A CA 1
ATOM 874 C C . ASP A 1 110 ? -12.791 -9.482 12.084 1.00 96.12 110 ASP A C 1
ATOM 876 O O . ASP A 1 110 ? -12.366 -8.410 11.640 1.00 96.12 110 ASP A O 1
ATOM 880 N N . GLU A 1 111 ? -13.087 -10.510 11.284 1.00 95.38 111 GLU A N 1
ATOM 881 C CA . GLU A 1 111 ? -12.898 -10.500 9.825 1.00 95.38 111 GLU A CA 1
ATOM 882 C C . GLU A 1 111 ? -13.734 -9.429 9.112 1.00 95.38 111 GLU A C 1
ATOM 884 O O . GLU A 1 111 ? -13.388 -8.986 8.015 1.00 95.38 111 GLU A O 1
ATOM 889 N N . ALA A 1 112 ? -14.825 -8.955 9.723 1.00 96.50 112 ALA A N 1
ATOM 890 C CA . ALA A 1 112 ? -15.629 -7.876 9.164 1.00 96.50 112 ALA A CA 1
ATOM 891 C C . ALA A 1 112 ? -14.920 -6.513 9.223 1.00 96.50 112 ALA A C 1
ATOM 893 O O . ALA A 1 112 ? -15.371 -5.575 8.550 1.00 96.50 112 ALA A O 1
ATOM 894 N N . ASP A 1 113 ? -13.852 -6.376 10.016 1.00 97.38 113 ASP A N 1
ATOM 895 C CA . ASP A 1 113 ? -13.147 -5.117 10.276 1.00 97.38 113 ASP A CA 1
ATOM 896 C C . ASP A 1 113 ? -11.840 -4.942 9.502 1.00 97.38 113 ASP A C 1
ATOM 898 O O . ASP A 1 113 ? -11.239 -3.863 9.559 1.00 97.38 113 ASP A O 1
ATOM 902 N N . TYR A 1 114 ? -11.447 -5.934 8.701 1.00 97.06 114 TYR A N 1
ATOM 903 C CA . TYR A 1 114 ? -10.325 -5.816 7.778 1.00 97.06 114 TYR A CA 1
ATOM 904 C C . TYR A 1 114 ? -10.628 -6.409 6.397 1.00 97.06 114 TYR A C 1
ATOM 906 O O . TYR A 1 114 ? -11.640 -7.067 6.171 1.00 97.06 114 TYR A O 1
ATOM 914 N N . LYS A 1 115 ? -9.763 -6.116 5.424 1.00 96.38 115 LYS A N 1
ATOM 915 C CA . LYS A 1 115 ? -9.779 -6.728 4.090 1.00 96.38 115 LYS A CA 1
ATOM 916 C C . LYS A 1 115 ? -8.363 -6.963 3.593 1.00 96.38 115 LYS A C 1
ATOM 918 O O . LYS A 1 115 ? -7.568 -6.028 3.555 1.00 96.38 115 LYS A O 1
ATOM 923 N N . ILE A 1 116 ? -8.091 -8.180 3.134 1.00 95.31 116 ILE A N 1
ATOM 924 C CA . ILE A 1 116 ? -6.851 -8.533 2.439 1.00 95.31 116 ILE A CA 1
ATOM 925 C C . ILE A 1 116 ? -7.117 -8.445 0.938 1.00 95.31 116 ILE A C 1
ATOM 927 O O . ILE A 1 116 ? -8.043 -9.075 0.426 1.00 95.31 116 ILE A O 1
ATOM 931 N N . LEU A 1 117 ? -6.333 -7.641 0.228 1.00 95.50 117 LEU A N 1
ATOM 932 C CA . LEU A 1 117 ? -6.472 -7.433 -1.211 1.00 95.50 117 LEU A CA 1
ATOM 933 C C . LEU A 1 117 ? -5.115 -7.572 -1.891 1.00 95.50 117 LEU A C 1
ATOM 935 O O . LEU A 1 117 ? -4.106 -7.120 -1.361 1.00 95.50 117 LEU A O 1
ATOM 939 N N . VAL A 1 118 ? -5.087 -8.115 -3.106 1.00 95.19 118 VAL A N 1
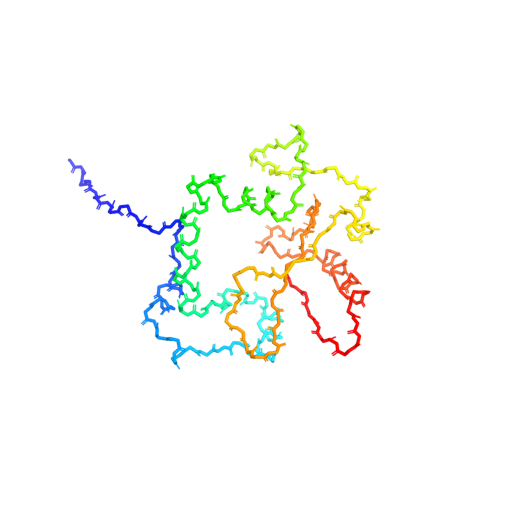ATOM 940 C CA . VAL A 1 118 ? -3.913 -7.958 -3.973 1.00 95.19 118 VAL A CA 1
ATOM 941 C C . VAL A 1 118 ? -3.792 -6.482 -4.354 1.00 95.19 118 VAL A C 1
ATOM 943 O O . VAL A 1 118 ? -4.797 -5.835 -4.671 1.00 95.19 118 VAL A O 1
ATOM 946 N N . ASN A 1 119 ? -2.574 -5.944 -4.294 1.00 96.31 119 ASN A N 1
ATOM 947 C CA . ASN A 1 119 ? -2.303 -4.577 -4.711 1.00 96.31 119 ASN A CA 1
ATOM 948 C C . ASN A 1 119 ? -2.484 -4.466 -6.232 1.00 96.31 119 ASN A C 1
ATOM 950 O O . ASN A 1 119 ? -1.821 -5.176 -6.983 1.00 96.31 119 ASN A O 1
ATOM 954 N N . ASP A 1 120 ? -3.364 -3.568 -6.682 1.00 96.25 120 ASP A N 1
ATOM 955 C CA . ASP A 1 120 ? -3.598 -3.328 -8.114 1.00 96.25 120 ASP A CA 1
ATOM 956 C C . ASP A 1 120 ? -2.368 -2.730 -8.819 1.00 96.25 120 ASP A C 1
ATOM 958 O O . ASP A 1 120 ? -2.235 -2.836 -10.035 1.00 96.25 120 ASP A O 1
ATOM 962 N N . TRP A 1 121 ? -1.472 -2.103 -8.049 1.00 96.50 121 TRP A N 1
ATOM 963 C CA . TRP A 1 121 ? -0.255 -1.445 -8.520 1.00 96.50 121 TRP A CA 1
ATOM 964 C C . TRP A 1 121 ? 0.948 -1.914 -7.697 1.00 96.50 121 TRP A C 1
ATOM 966 O O . TRP A 1 121 ? 1.495 -1.119 -6.911 1.00 96.50 121 TRP A O 1
ATOM 976 N N . PRO A 1 122 ? 1.333 -3.199 -7.842 1.00 96.50 122 PRO A N 1
ATOM 977 C CA . PRO A 1 122 ? 2.380 -3.821 -7.045 1.00 96.50 122 PRO A CA 1
ATOM 978 C C . PRO A 1 122 ? 3.739 -3.159 -7.296 1.00 96.50 122 PRO A C 1
ATOM 980 O O . PRO A 1 122 ? 3.919 -2.368 -8.223 1.00 96.50 122 PRO A O 1
ATOM 983 N N . TYR A 1 123 ? 4.707 -3.485 -6.442 1.00 97.25 123 TYR A N 1
ATOM 984 C CA . TYR A 1 123 ? 6.093 -3.087 -6.668 1.00 97.25 123 TYR A CA 1
ATOM 985 C C . TYR A 1 123 ? 6.726 -3.980 -7.736 1.00 97.25 123 TYR A C 1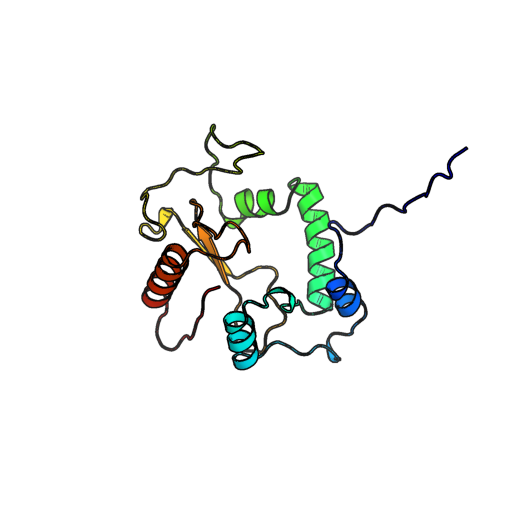
ATOM 987 O O . TYR A 1 123 ? 6.181 -5.027 -8.090 1.00 97.25 123 TYR A O 1
ATOM 995 N N . GLY A 1 124 ? 7.873 -3.552 -8.254 1.00 96.94 124 GLY A N 1
ATOM 996 C CA . GLY A 1 124 ? 8.683 -4.339 -9.167 1.00 96.94 124 GLY A CA 1
ATOM 997 C C . GLY A 1 124 ? 9.399 -5.441 -8.401 1.00 96.94 124 GLY A C 1
ATOM 998 O O . GLY A 1 124 ? 10.517 -5.245 -7.933 1.00 96.94 124 GLY A O 1
ATOM 999 N N . LEU A 1 125 ? 8.706 -6.563 -8.213 1.00 97.00 125 LEU A N 1
ATOM 1000 C CA . LEU A 1 125 ? 9.161 -7.712 -7.433 1.00 97.00 125 LEU A CA 1
ATOM 1001 C C . LEU A 1 125 ? 9.525 -8.879 -8.354 1.00 97.00 125 LEU A C 1
ATOM 1003 O O . LEU A 1 125 ? 8.980 -9.008 -9.453 1.00 97.00 125 LEU A O 1
ATOM 1007 N N . ALA A 1 126 ? 10.432 -9.739 -7.892 1.00 97.00 126 ALA A N 1
ATOM 1008 C CA . ALA A 1 126 ? 10.811 -10.953 -8.601 1.00 97.00 126 ALA A CA 1
ATOM 1009 C C . ALA A 1 126 ? 9.627 -11.930 -8.738 1.00 97.00 126 ALA A C 1
ATOM 1011 O O . ALA A 1 126 ? 8.661 -11.902 -7.967 1.00 97.00 126 ALA A O 1
ATOM 1012 N N . SER A 1 127 ? 9.711 -12.818 -9.733 1.00 95.00 127 SER A N 1
ATOM 1013 C CA . SER A 1 127 ? 8.682 -13.833 -9.982 1.00 95.00 127 SER A CA 1
ATOM 1014 C C . SER A 1 127 ? 8.422 -14.687 -8.736 1.00 95.00 127 SER A C 1
ATOM 1016 O O . SER A 1 127 ? 9.344 -15.038 -8.004 1.00 95.00 127 SER A O 1
ATOM 1018 N N . GLY A 1 128 ? 7.153 -15.024 -8.499 1.00 93.00 128 GLY A N 1
ATOM 1019 C CA . GLY A 1 128 ? 6.714 -15.776 -7.320 1.00 93.00 128 GLY A CA 1
ATOM 1020 C C . GLY A 1 128 ? 6.365 -14.911 -6.104 1.00 93.00 128 GLY A C 1
ATOM 1021 O O . GLY A 1 128 ? 5.702 -15.410 -5.198 1.00 93.00 128 GLY A O 1
ATOM 1022 N N . ILE A 1 129 ? 6.709 -13.618 -6.099 1.00 94.75 129 ILE A N 1
ATOM 1023 C CA . ILE A 1 129 ? 6.383 -12.701 -4.999 1.00 94.75 129 ILE A CA 1
ATOM 1024 C C . ILE A 1 129 ? 5.084 -11.949 -5.307 1.00 94.75 129 ILE A C 1
ATOM 1026 O O . ILE A 1 129 ? 4.899 -11.398 -6.394 1.00 94.75 129 ILE A O 1
ATOM 1030 N N . ARG A 1 130 ? 4.161 -11.905 -4.338 1.00 93.12 130 ARG A N 1
ATOM 1031 C CA . ARG A 1 130 ? 2.873 -11.203 -4.460 1.00 93.12 130 ARG A CA 1
ATOM 1032 C C . ARG A 1 130 ? 2.777 -10.059 -3.460 1.00 93.12 130 ARG A C 1
ATOM 1034 O O . ARG A 1 130 ? 2.911 -10.264 -2.263 1.00 93.12 130 ARG A O 1
ATOM 1041 N N . HIS A 1 131 ? 2.474 -8.862 -3.959 1.00 95.12 131 HIS A N 1
ATOM 1042 C CA . HIS A 1 131 ? 2.218 -7.692 -3.121 1.00 95.12 131 HIS A CA 1
ATOM 1043 C C . HIS A 1 131 ? 0.729 -7.647 -2.747 1.00 95.12 131 HIS A C 1
ATOM 1045 O O . HIS A 1 131 ? -0.130 -7.376 -3.592 1.00 95.12 131 HIS A O 1
ATOM 1051 N N . ILE A 1 132 ? 0.427 -7.899 -1.477 1.00 94.88 132 ILE A N 1
ATOM 1052 C CA . ILE A 1 132 ? -0.910 -7.743 -0.892 1.00 94.88 132 ILE A CA 1
ATOM 1053 C C . ILE A 1 132 ? -0.964 -6.510 0.015 1.00 94.88 132 ILE A C 1
ATOM 1055 O O . ILE A 1 132 ? 0.056 -6.055 0.516 1.00 94.88 132 ILE A O 1
ATOM 1059 N N . ILE A 1 133 ? -2.158 -5.968 0.226 1.00 95.25 133 ILE A N 1
ATOM 1060 C CA . ILE A 1 133 ? -2.425 -4.904 1.192 1.00 95.25 133 ILE A CA 1
ATOM 1061 C C . ILE A 1 133 ? -3.490 -5.407 2.157 1.00 95.25 133 ILE A C 1
ATOM 1063 O O . ILE A 1 133 ? -4.535 -5.910 1.730 1.00 95.25 133 ILE A O 1
ATOM 1067 N N . VAL A 1 134 ? -3.247 -5.208 3.448 1.00 95.75 134 VAL A N 1
ATOM 1068 C CA . VAL A 1 134 ? -4.232 -5.436 4.503 1.00 95.75 134 VAL A CA 1
ATOM 1069 C C . VAL A 1 134 ? -4.802 -4.087 4.928 1.00 95.75 134 VAL A C 1
ATOM 1071 O O . VAL A 1 134 ? -4.088 -3.215 5.412 1.00 95.75 134 VAL A O 1
ATOM 1074 N N . TRP A 1 135 ? -6.098 -3.892 4.708 1.00 96.75 135 TRP A N 1
ATOM 1075 C CA . TRP A 1 135 ? -6.823 -2.693 5.122 1.00 96.75 135 TRP A CA 1
ATOM 1076 C C . TRP A 1 135 ? -7.545 -2.958 6.430 1.00 96.75 135 TRP A C 1
ATOM 1078 O O . TRP A 1 135 ? -8.299 -3.923 6.498 1.00 96.75 135 TRP A O 1
ATOM 1088 N N . LEU A 1 136 ? -7.399 -2.074 7.416 1.00 96.38 136 LEU A N 1
ATOM 1089 C CA . LEU A 1 136 ? -8.175 -2.102 8.656 1.00 96.38 136 LEU A CA 1
ATOM 1090 C C . LEU A 1 136 ? -9.139 -0.917 8.706 1.00 96.38 136 LEU A C 1
ATOM 1092 O O . LEU A 1 136 ? -8.831 0.184 8.245 1.00 96.38 136 LEU A O 1
ATOM 1096 N N . LYS A 1 137 ? -10.312 -1.129 9.306 1.00 96.00 137 LYS A N 1
ATOM 1097 C CA . LYS A 1 137 ? -11.257 -0.047 9.629 1.00 96.00 137 LYS A CA 1
ATOM 1098 C C . LYS A 1 137 ? -10.772 0.865 10.757 1.00 96.00 137 LYS A C 1
ATOM 1100 O O . LYS A 1 137 ? -11.283 1.974 10.905 1.00 96.00 137 LYS A O 1
ATOM 1105 N N . MET A 1 138 ? -9.828 0.383 11.554 1.00 93.38 138 MET A N 1
ATOM 1106 C CA . MET A 1 138 ? -9.205 1.093 12.664 1.00 93.38 138 MET A CA 1
ATOM 1107 C C . MET A 1 138 ? -7.751 1.424 12.353 1.00 93.38 138 MET A C 1
ATOM 1109 O O . MET A 1 138 ? -7.130 0.800 11.495 1.00 93.38 138 MET A O 1
ATOM 1113 N N . ARG A 1 139 ? -7.225 2.437 13.040 1.00 90.94 139 ARG A N 1
ATOM 1114 C CA . ARG A 1 139 ? -5.826 2.838 12.913 1.00 90.94 139 ARG A CA 1
ATOM 1115 C C . ARG A 1 139 ? -4.981 2.034 13.893 1.00 90.94 139 ARG A C 1
ATOM 1117 O O . ARG A 1 139 ? -5.384 1.880 15.041 1.00 90.94 139 ARG A O 1
ATOM 1124 N N . LEU A 1 140 ? -3.827 1.574 13.427 1.00 93.56 140 LEU A N 1
ATOM 1125 C CA . LEU A 1 140 ? -2.753 1.118 14.300 1.00 93.56 140 LEU A CA 1
ATOM 1126 C C . LEU A 1 140 ? -2.001 2.333 14.845 1.00 93.56 140 LEU A C 1
ATOM 1128 O O . LEU A 1 140 ? -1.967 3.388 14.201 1.00 93.56 140 LEU A O 1
ATOM 1132 N N . GLU A 1 141 ? -1.437 2.192 16.037 1.00 92.94 141 GLU A N 1
ATOM 1133 C CA . GLU A 1 141 ? -0.640 3.247 16.647 1.00 92.94 141 GLU A CA 1
ATOM 1134 C C . GLU A 1 141 ? 0.738 3.315 15.984 1.00 92.94 141 GLU A C 1
ATOM 1136 O O . GLU A 1 141 ? 1.352 2.302 15.642 1.00 92.94 141 GLU A O 1
ATOM 1141 N N . SER A 1 142 ? 1.223 4.539 15.795 1.00 91.56 142 SER A N 1
ATOM 1142 C CA . SER A 1 142 ? 2.525 4.809 15.197 1.00 91.56 142 SER A CA 1
ATOM 1143 C C . SER A 1 142 ? 3.371 5.666 16.124 1.00 91.56 142 SER A C 1
ATOM 1145 O O . SER A 1 142 ? 2.869 6.617 16.727 1.00 91.56 142 SER A O 1
ATOM 1147 N N . GLU A 1 143 ? 4.666 5.390 16.149 1.00 90.50 143 GLU A N 1
ATOM 1148 C CA . GLU A 1 143 ? 5.678 6.184 16.822 1.00 90.50 143 GLU A CA 1
ATOM 1149 C C . GLU A 1 143 ? 5.645 7.643 16.336 1.00 90.50 143 GLU A C 1
ATOM 1151 O O . GLU A 1 143 ? 5.681 7.902 15.126 1.00 90.50 143 GLU A O 1
ATOM 1156 N N . PRO A 1 144 ? 5.638 8.631 17.248 1.00 86.44 144 PRO A N 1
ATOM 1157 C CA . PRO A 1 144 ? 5.395 10.033 16.905 1.00 86.44 144 PRO A CA 1
ATOM 1158 C C . PRO A 1 144 ? 6.528 10.677 16.095 1.00 86.44 144 PRO A C 1
ATOM 1160 O O . PRO A 1 144 ? 6.343 11.746 15.517 1.00 86.44 144 PRO A O 1
ATOM 1163 N N . THR A 1 145 ? 7.714 10.066 16.078 1.00 84.69 145 THR A N 1
ATOM 1164 C CA . THR A 1 145 ? 8.920 10.639 15.469 1.00 84.69 145 THR A CA 1
ATOM 1165 C C . THR A 1 145 ? 9.104 10.194 14.023 1.00 84.69 145 THR A C 1
ATOM 1167 O O . THR A 1 145 ? 9.207 11.023 13.123 1.00 84.69 145 THR A O 1
ATOM 1170 N N . ARG A 1 146 ? 9.162 8.880 13.797 1.00 79.56 146 ARG A N 1
ATOM 1171 C CA . ARG A 1 146 ? 9.436 8.276 12.485 1.00 79.56 146 ARG A CA 1
ATOM 1172 C C . ARG A 1 146 ? 8.165 7.885 11.735 1.00 79.56 146 ARG A C 1
ATOM 1174 O O . ARG A 1 146 ? 8.252 7.607 10.544 1.00 79.56 146 ARG A O 1
ATOM 1181 N N . GLY A 1 147 ? 7.017 7.853 12.417 1.00 81.94 147 GLY A N 1
ATOM 1182 C CA . GLY A 1 147 ? 5.760 7.361 11.855 1.00 81.94 147 GLY A CA 1
ATOM 1183 C C . GLY A 1 147 ? 5.743 5.850 11.607 1.00 81.94 147 GLY A C 1
ATOM 1184 O O . GLY A 1 147 ? 4.880 5.380 10.873 1.00 81.94 147 GLY A O 1
ATOM 1185 N N . ASP A 1 148 ? 6.693 5.108 12.184 1.00 85.56 148 ASP A N 1
ATOM 1186 C CA . ASP A 1 148 ? 6.716 3.642 12.156 1.00 85.56 148 ASP A CA 1
ATOM 1187 C C . ASP A 1 148 ? 5.693 3.071 13.151 1.00 85.56 148 ASP A C 1
ATOM 1189 O O . ASP A 1 148 ? 5.235 3.793 14.032 1.00 85.56 148 ASP A O 1
ATOM 1193 N N . MET A 1 149 ? 5.324 1.797 13.042 1.00 90.81 149 MET A N 1
ATOM 1194 C CA . MET A 1 149 ? 4.439 1.147 14.017 1.00 90.81 149 MET A CA 1
ATOM 1195 C C . MET A 1 149 ? 5.060 1.129 15.417 1.00 90.81 149 MET A C 1
ATOM 1197 O O . MET A 1 149 ? 6.262 0.889 15.557 1.00 90.81 149 MET A O 1
ATOM 1201 N N . THR A 1 150 ? 4.228 1.308 16.448 1.00 93.81 150 THR A N 1
ATOM 1202 C CA . THR A 1 150 ? 4.649 1.014 17.828 1.00 93.81 150 THR A CA 1
ATOM 1203 C C . THR A 1 150 ? 4.994 -0.473 17.982 1.00 93.81 150 THR A C 1
ATOM 1205 O O . THR A 1 150 ? 4.492 -1.294 17.200 1.00 93.81 150 THR A O 1
ATOM 1208 N N . PRO A 1 151 ? 5.816 -0.872 18.974 1.00 93.44 151 PRO A N 1
ATOM 1209 C CA . PRO A 1 151 ? 6.088 -2.283 19.252 1.00 93.44 151 PRO A CA 1
ATOM 1210 C C . PRO A 1 151 ? 4.814 -3.124 19.412 1.00 93.44 151 PRO A C 1
ATOM 1212 O O . PRO A 1 151 ? 4.733 -4.229 18.879 1.00 93.44 151 PRO A O 1
ATOM 1215 N N . GLU A 1 152 ? 3.790 -2.580 20.071 1.00 94.44 152 GLU A N 1
ATOM 1216 C CA . GLU A 1 152 ? 2.498 -3.237 20.279 1.00 94.44 152 GLU A CA 1
ATOM 1217 C C . GLU A 1 152 ? 1.742 -3.417 18.959 1.00 94.44 152 GLU A C 1
ATOM 1219 O O . GLU A 1 152 ? 1.232 -4.501 18.674 1.00 94.44 152 GLU A O 1
ATOM 1224 N N . SER A 1 153 ? 1.706 -2.379 18.117 1.00 94.75 153 SER A N 1
ATOM 1225 C CA . SER A 1 153 ? 1.076 -2.458 16.795 1.00 94.75 153 SER A CA 1
ATOM 1226 C C . SER A 1 153 ? 1.798 -3.449 15.888 1.00 94.75 153 SER A C 1
ATOM 1228 O O . SER A 1 153 ? 1.144 -4.219 15.188 1.00 94.75 153 SER A O 1
ATOM 1230 N N . ARG A 1 154 ? 3.135 -3.482 15.935 1.00 92.81 154 ARG A N 1
ATOM 1231 C CA . ARG A 1 154 ? 3.939 -4.451 15.185 1.00 92.81 154 ARG A CA 1
ATOM 1232 C C . ARG A 1 154 ? 3.631 -5.879 15.629 1.00 92.81 154 ARG A C 1
ATOM 1234 O O . ARG A 1 154 ? 3.392 -6.721 14.772 1.00 92.81 154 ARG A O 1
ATOM 1241 N N . GLN A 1 155 ? 3.550 -6.135 16.935 1.00 94.00 155 GLN A N 1
ATOM 1242 C CA . GLN A 1 155 ? 3.199 -7.461 17.451 1.00 94.00 155 GLN A CA 1
ATOM 1243 C C . GLN A 1 155 ? 1.811 -7.917 16.975 1.00 94.00 155 GLN A C 1
ATOM 1245 O O . GLN A 1 155 ? 1.669 -9.049 16.527 1.00 94.00 155 GLN A O 1
ATOM 1250 N N . LEU A 1 156 ? 0.806 -7.031 16.986 1.00 94.38 156 LEU A N 1
ATOM 1251 C CA . LEU A 1 156 ? -0.537 -7.350 16.478 1.00 94.38 156 LEU A CA 1
ATOM 1252 C C . LEU A 1 156 ? -0.524 -7.771 15.002 1.00 94.38 156 LEU A C 1
ATOM 1254 O O . LEU A 1 156 ? -1.270 -8.665 14.601 1.00 94.38 156 LEU A O 1
ATOM 1258 N N . VAL A 1 157 ? 0.305 -7.115 14.190 1.00 93.75 157 VAL A N 1
ATOM 1259 C CA . VAL A 1 157 ? 0.440 -7.430 12.766 1.00 93.75 157 VAL A CA 1
ATOM 1260 C C . VAL A 1 157 ? 1.162 -8.767 12.562 1.00 93.75 157 VAL A C 1
ATOM 1262 O O . VAL A 1 157 ? 0.704 -9.571 11.750 1.00 93.75 157 VAL A O 1
ATOM 1265 N N . GLU A 1 158 ? 2.229 -9.042 13.316 1.00 91.75 158 GLU A N 1
ATOM 1266 C CA . GLU A 1 158 ? 2.954 -10.323 13.261 1.00 91.75 158 GLU A CA 1
ATOM 1267 C C . GLU A 1 158 ? 2.082 -11.507 13.714 1.00 91.75 158 GLU A C 1
ATOM 1269 O O . GLU A 1 158 ? 2.066 -12.564 13.071 1.00 91.75 158 GLU A O 1
ATOM 1274 N N . ASP A 1 159 ? 1.291 -11.324 14.775 1.00 92.00 159 ASP A N 1
ATOM 1275 C CA . ASP A 1 159 ? 0.338 -12.327 15.260 1.00 92.00 159 ASP A CA 1
ATOM 1276 C C . ASP A 1 159 ? -0.750 -12.596 14.213 1.00 92.00 159 ASP A C 1
ATOM 1278 O O . ASP A 1 159 ? -1.093 -13.748 13.929 1.00 92.00 159 ASP A O 1
ATOM 1282 N N . PHE A 1 160 ? -1.289 -11.539 13.596 1.00 91.50 160 PHE A N 1
ATOM 1283 C CA . PHE A 1 160 ? -2.254 -11.671 12.509 1.00 91.50 160 PHE A CA 1
ATOM 1284 C C . PHE A 1 160 ? -1.658 -12.439 11.330 1.00 91.50 160 PHE A C 1
ATOM 1286 O O . PHE A 1 160 ? -2.259 -13.400 10.857 1.00 91.50 160 PHE A O 1
ATOM 1293 N N . HIS A 1 161 ? -0.466 -12.051 10.882 1.00 87.12 161 HIS A N 1
ATOM 1294 C CA . HIS A 1 161 ? 0.231 -12.699 9.781 1.00 87.12 161 HIS A CA 1
ATOM 1295 C C . HIS A 1 161 ? 0.429 -14.199 10.038 1.00 87.12 161 HIS A C 1
ATOM 1297 O O . HIS A 1 161 ? 0.013 -15.020 9.218 1.00 87.12 161 HIS A O 1
ATOM 1303 N N . THR A 1 162 ? 0.961 -14.563 11.207 1.00 84.38 162 THR A N 1
ATOM 1304 C CA . THR A 1 162 ? 1.203 -15.963 11.598 1.00 84.38 162 THR A CA 1
ATOM 1305 C C . THR A 1 162 ? -0.072 -16.811 11.547 1.00 84.38 162 THR A C 1
ATOM 1307 O O . THR A 1 162 ? -0.029 -17.967 11.136 1.00 84.38 162 THR A O 1
ATOM 1310 N N . ASN A 1 163 ? -1.223 -16.234 11.901 1.00 81.00 163 ASN A N 1
ATOM 1311 C CA . ASN A 1 163 ? -2.512 -16.930 11.883 1.00 81.00 163 ASN A CA 1
ATOM 1312 C C . ASN A 1 163 ? -3.157 -17.032 10.488 1.00 81.00 163 ASN A C 1
ATOM 1314 O O . ASN A 1 163 ? -4.074 -17.831 10.300 1.00 81.00 163 ASN A O 1
ATOM 1318 N N . GLN A 1 164 ? -2.728 -16.216 9.520 1.00 78.56 164 GLN A N 1
ATOM 1319 C CA . GLN A 1 164 ? -3.305 -16.160 8.169 1.00 78.56 164 GLN A CA 1
ATOM 1320 C C . GLN A 1 164 ? -2.477 -16.914 7.125 1.00 78.56 164 GLN A C 1
ATOM 1322 O O . GLN A 1 164 ? -2.998 -17.286 6.070 1.00 78.56 164 GLN A O 1
ATOM 1327 N N . VAL A 1 165 ? -1.186 -17.123 7.378 1.00 65.69 165 VAL A N 1
ATOM 1328 C CA . VAL A 1 165 ? -0.313 -17.840 6.452 1.00 65.69 165 VAL A CA 1
ATOM 1329 C C . VAL A 1 165 ? -0.600 -19.337 6.506 1.00 65.69 165 VAL A C 1
ATOM 1331 O O . VAL A 1 165 ? -0.414 -19.995 7.525 1.00 65.69 165 VAL A O 1
ATOM 1334 N N . CYS A 1 166 ? -1.025 -19.894 5.373 1.00 55.88 166 CYS A N 1
ATOM 1335 C CA . CYS A 1 166 ? -1.018 -21.332 5.154 1.00 55.88 166 CYS A CA 1
ATOM 1336 C C . CYS A 1 166 ? 0.354 -21.774 4.623 1.00 55.88 166 CYS A C 1
ATOM 1338 O O . CYS A 1 166 ? 0.862 -21.223 3.644 1.00 55.88 166 CYS A O 1
ATOM 1340 N N . GLU A 1 167 ? 0.943 -22.804 5.229 1.00 45.72 167 GLU A N 1
ATOM 1341 C CA . GLU A 1 167 ? 2.092 -23.509 4.647 1.00 45.72 167 GLU A CA 1
ATOM 1342 C C . GLU A 1 167 ? 1.714 -24.034 3.245 1.00 45.72 167 GLU A C 1
ATOM 1344 O O . GLU A 1 167 ? 0.638 -24.630 3.100 1.00 45.72 167 GLU A O 1
ATOM 1349 N N . PRO A 1 168 ? 2.534 -23.821 2.190 1.00 57.09 168 PRO A N 1
ATOM 1350 C CA . PRO A 1 168 ? 3.954 -23.438 2.198 1.00 57.09 168 PRO A CA 1
ATOM 1351 C C . PRO A 1 168 ? 4.238 -21.955 1.866 1.00 57.09 168 PRO A C 1
ATOM 1353 O O . PRO A 1 168 ? 5.323 -21.623 1.383 1.00 57.09 168 PRO A O 1
ATOM 1356 N N . CYS A 1 169 ? 3.265 -21.051 2.015 1.00 59.22 169 CYS A N 1
ATOM 1357 C CA . CYS A 1 169 ? 3.477 -19.639 1.696 1.00 59.22 169 CYS A CA 1
ATOM 1358 C C . CYS A 1 169 ? 4.405 -18.994 2.733 1.00 59.22 169 CYS A C 1
ATOM 1360 O O . CYS A 1 169 ? 4.179 -19.121 3.927 1.00 59.22 169 CYS A O 1
ATOM 1362 N N . GLN A 1 170 ? 5.416 -18.251 2.283 1.00 58.56 170 GLN A N 1
ATOM 1363 C CA . GLN A 1 170 ? 6.159 -17.333 3.146 1.00 58.56 170 GLN A CA 1
ATOM 1364 C C . GLN A 1 170 ? 5.607 -15.921 2.946 1.00 58.56 170 GLN A C 1
ATOM 1366 O O . GLN A 1 170 ? 5.383 -15.494 1.811 1.00 58.56 170 GLN A O 1
ATOM 1371 N N . GLY A 1 171 ? 5.384 -15.201 4.038 1.00 59.53 171 GLY A N 1
ATOM 1372 C CA . GLY A 1 171 ? 4.962 -13.806 4.030 1.00 59.53 171 GLY A CA 1
ATOM 1373 C C . GLY A 1 171 ? 5.737 -13.012 5.076 1.00 59.53 171 GLY A C 1
ATOM 1374 O O . GLY A 1 171 ? 6.357 -13.595 5.962 1.00 59.53 171 GLY A O 1
ATOM 1375 N N . PHE A 1 172 ? 5.712 -11.690 4.944 1.00 55.72 172 PHE A N 1
ATOM 1376 C CA . PHE A 1 172 ? 6.157 -10.754 5.971 1.00 55.72 172 PHE A CA 1
ATOM 1377 C C . PHE A 1 172 ? 5.296 -9.500 5.890 1.00 55.72 172 PHE A C 1
ATOM 1379 O O . PHE A 1 172 ? 4.754 -9.166 4.831 1.00 55.72 172 PHE A O 1
ATOM 1386 N N . THR A 1 173 ? 5.190 -8.807 7.012 1.00 58.22 173 THR A N 1
ATOM 1387 C CA . THR A 1 173 ? 4.411 -7.583 7.171 1.00 58.22 173 THR A CA 1
ATOM 1388 C C . THR A 1 173 ? 5.315 -6.422 7.558 1.00 58.22 173 THR A C 1
ATOM 1390 O O . THR A 1 173 ? 6.280 -6.603 8.295 1.00 58.22 173 THR A O 1
ATOM 1393 N N . TRP A 1 174 ? 5.020 -5.226 7.053 1.00 54.03 174 TRP A N 1
ATOM 1394 C CA . TRP A 1 174 ? 5.760 -4.001 7.354 1.00 54.03 174 TRP A CA 1
ATOM 1395 C C . TRP A 1 174 ? 4.832 -2.793 7.370 1.00 54.03 174 TRP A C 1
ATOM 1397 O O . TRP A 1 174 ? 3.792 -2.829 6.669 1.00 54.03 174 TRP A O 1
#

Radius of gyration: 18.91 Å; chains: 1; bounding box: 38×68×40 Å

InterPro domains:
  IPR022036 Protein of unknown function DUF3605 [PF12239] (35-169)
  IPR022036 Protein of unknown function DUF3605 [PTHR35020] (7-172)

Sequence (174 aa):
MPLETTGTPSSAPFALTAIDRDVLAMSDDDFHPQTWEELKQIIAENNLSVLKRWPSDLKRYIKWSAETKKAYGSVPNFVRKERLKWVTLPSSTPESGPKFAIKNPVPFADEADYKILVNDWPYGLASGIRHIIVWLKMRLESEPTRGDMTPESRQLVEDFHTNQVCEPCQGFTW